Protein AF-A0A3G1KSY3-F1 (afdb_monomer_lite)

Organism: Formimonas warabiya (NCBI:txid1761012)

Sequence (122 aa):
MEKAGEMERLVAKQLREIVPDLLLLNLWELWEEQHSKDVNINPQTFKLFGILGQPRSQIVLHSVGEKTIKHSFQTAMTPCTATIAIYDLDSLCAIMLSESQAESILEHYSKERGNITWIRDI

pLDDT: mean 74.88, std 17.6, range [30.89, 95.81]

Structure (mmCIF, N/CA/C/O backbone):
data_AF-A0A3G1KSY3-F1
#
_entry.id   AF-A0A3G1KSY3-F1
#
loop_
_atom_site.group_PDB
_atom_site.id
_atom_site.type_symbol
_atom_site.label_atom_id
_atom_site.label_alt_id
_atom_site.label_comp_id
_atom_site.label_asym_id
_atom_site.label_entity_id
_atom_site.label_seq_id
_atom_site.pdbx_PDB_ins_code
_atom_site.Cartn_x
_atom_site.Cartn_y
_atom_site.Cartn_z
_atom_site.occupancy
_atom_site.B_iso_or_equiv
_atom_site.auth_seq_id
_atom_site.auth_comp_id
_atom_site.auth_asym_id
_atom_site.auth_atom_id
_atom_site.pdbx_PDB_model_num
ATOM 1 N N . MET A 1 1 ? 22.583 20.618 -9.316 1.00 32.75 1 MET A N 1
ATOM 2 C CA . MET A 1 1 ? 21.480 19.917 -8.633 1.00 32.75 1 MET A CA 1
ATOM 3 C C . MET A 1 1 ? 20.638 19.298 -9.722 1.00 32.75 1 MET A C 1
ATOM 5 O O . MET A 1 1 ? 19.939 20.031 -10.413 1.00 32.75 1 MET A O 1
ATOM 9 N N . GLU A 1 2 ? 20.810 18.003 -9.968 1.00 30.89 2 GLU A N 1
ATOM 10 C CA . GLU A 1 2 ? 19.893 17.270 -10.838 1.00 30.89 2 GLU A CA 1
ATOM 11 C C . GLU A 1 2 ? 18.512 17.336 -10.190 1.00 30.89 2 GLU A C 1
ATOM 13 O O . GLU A 1 2 ? 18.359 17.045 -9.004 1.00 30.89 2 GLU A O 1
ATOM 18 N N . LYS A 1 3 ? 17.523 17.829 -10.938 1.00 34.97 3 LYS A N 1
ATOM 19 C CA . LYS A 1 3 ? 16.130 17.684 -10.537 1.00 34.97 3 LYS A CA 1
ATOM 20 C C . LYS A 1 3 ? 15.875 16.181 -10.516 1.00 34.97 3 LYS A C 1
ATOM 22 O O . LYS A 1 3 ? 15.980 15.562 -11.573 1.00 34.97 3 LYS A O 1
ATOM 27 N N . ALA A 1 4 ? 15.601 15.614 -9.341 1.00 41.44 4 ALA A N 1
ATOM 28 C CA . ALA A 1 4 ? 14.988 14.296 -9.255 1.00 41.44 4 ALA A CA 1
ATOM 29 C C . ALA A 1 4 ? 13.810 14.310 -10.237 1.00 41.44 4 ALA A C 1
ATOM 31 O O . ALA A 1 4 ? 12.981 15.222 -10.166 1.00 41.44 4 ALA A O 1
ATOM 32 N N . GLY A 1 5 ? 13.833 13.426 -11.237 1.00 46.69 5 GLY A N 1
ATOM 33 C CA . GLY A 1 5 ? 12.763 13.357 -12.226 1.00 46.69 5 GLY A CA 1
ATOM 34 C C . GLY A 1 5 ? 11.438 13.248 -11.482 1.00 46.69 5 GLY A C 1
ATOM 35 O O . GLY A 1 5 ? 11.332 12.442 -10.561 1.00 46.69 5 GLY A O 1
ATOM 36 N N . GLU A 1 6 ? 10.470 14.108 -11.804 1.00 54.72 6 GLU A N 1
ATOM 37 C CA . GLU A 1 6 ? 9.133 14.016 -11.219 1.00 54.72 6 GLU A CA 1
ATOM 38 C C . GLU A 1 6 ? 8.550 12.655 -11.607 1.00 54.72 6 GLU A C 1
ATOM 40 O O . GLU A 1 6 ? 8.146 12.438 -12.748 1.00 54.72 6 GLU A O 1
ATOM 45 N N . MET A 1 7 ? 8.582 11.720 -10.663 1.00 62.97 7 MET A N 1
ATOM 46 C CA . MET A 1 7 ? 8.029 10.386 -10.816 1.00 62.97 7 MET A CA 1
ATOM 47 C C . MET A 1 7 ? 6.511 10.514 -10.745 1.00 62.97 7 MET A C 1
ATOM 49 O O . MET A 1 7 ? 5.958 10.937 -9.727 1.00 62.97 7 MET A O 1
ATOM 53 N N . GLU A 1 8 ? 5.828 10.225 -11.850 1.00 69.88 8 GLU A N 1
ATOM 54 C CA . GLU A 1 8 ? 4.373 10.356 -11.907 1.00 69.88 8 GLU A CA 1
ATOM 55 C C . GLU A 1 8 ? 3.749 9.305 -10.972 1.00 69.88 8 GLU A C 1
ATOM 57 O O . GLU A 1 8 ? 4.037 8.115 -11.090 1.00 69.88 8 GLU A O 1
ATOM 62 N N . ARG A 1 9 ? 2.931 9.737 -10.002 1.00 74.12 9 ARG A N 1
ATOM 63 C CA . ARG A 1 9 ? 2.238 8.840 -9.063 1.00 74.12 9 ARG A CA 1
ATOM 64 C C . ARG A 1 9 ? 0.825 8.568 -9.552 1.00 74.12 9 ARG A C 1
ATOM 66 O O . ARG A 1 9 ? 0.048 9.496 -9.781 1.00 74.12 9 ARG A O 1
ATOM 73 N N . LEU A 1 10 ? 0.487 7.292 -9.681 1.00 76.81 10 LEU A N 1
ATOM 74 C CA . LEU A 1 10 ? -0.818 6.832 -10.132 1.00 76.81 10 LEU A CA 1
ATOM 75 C C . LEU A 1 10 ? -1.486 5.950 -9.080 1.00 76.81 10 LEU A C 1
ATOM 77 O O . LEU A 1 10 ? -0.880 5.034 -8.530 1.00 76.81 10 LEU A O 1
ATOM 81 N N . VAL A 1 11 ? -2.774 6.201 -8.850 1.00 77.56 11 VAL A N 1
ATOM 82 C CA . VAL A 1 11 ? -3.624 5.430 -7.937 1.00 77.56 11 VAL A CA 1
ATOM 83 C C . VAL A 1 11 ? -4.717 4.738 -8.742 1.00 77.56 11 VAL A C 1
ATOM 85 O O . VAL A 1 11 ? -5.450 5.392 -9.487 1.00 77.56 11 VAL A O 1
ATOM 88 N N . ALA A 1 12 ? -4.867 3.421 -8.581 1.00 75.75 12 ALA A N 1
ATOM 89 C CA . ALA A 1 12 ? -5.986 2.701 -9.185 1.00 75.75 12 ALA A CA 1
ATOM 90 C C . ALA A 1 12 ? -7.325 3.258 -8.669 1.00 75.75 12 ALA A C 1
ATOM 92 O O . ALA A 1 12 ? -7.540 3.355 -7.462 1.00 75.75 12 ALA A O 1
ATOM 93 N N . LYS A 1 13 ? -8.262 3.591 -9.564 1.00 71.62 13 LYS A N 1
ATOM 94 C CA . LYS A 1 13 ? -9.545 4.210 -9.183 1.00 71.62 13 LYS A CA 1
ATOM 95 C C . LYS A 1 13 ? -10.308 3.395 -8.130 1.00 71.62 13 LYS A C 1
ATOM 97 O O . LYS A 1 13 ? -10.848 3.976 -7.194 1.00 71.62 13 LYS A O 1
ATOM 102 N N . GLN A 1 14 ? -10.294 2.064 -8.242 1.00 72.62 14 GLN A N 1
ATOM 103 C CA . GLN A 1 14 ? -10.968 1.178 -7.288 1.00 72.62 14 GLN A CA 1
ATOM 104 C C . GLN A 1 14 ? -10.372 1.258 -5.873 1.00 72.62 14 GLN A C 1
ATOM 106 O O . GLN A 1 14 ? -11.076 0.985 -4.907 1.00 72.62 14 GLN A O 1
ATOM 111 N N . LEU A 1 15 ? -9.098 1.648 -5.718 1.00 76.19 15 LEU A N 1
ATOM 112 C CA . LEU A 1 15 ? -8.506 1.836 -4.389 1.00 76.19 15 LEU A CA 1
ATOM 113 C C . LEU A 1 15 ? -9.171 2.976 -3.635 1.00 76.19 15 LEU A C 1
ATOM 115 O O . LEU A 1 15 ? -9.451 2.813 -2.455 1.00 76.19 15 LEU A O 1
ATOM 119 N N . ARG A 1 16 ? -9.453 4.098 -4.306 1.00 76.19 16 ARG A N 1
ATOM 120 C CA . ARG A 1 16 ? -10.064 5.273 -3.664 1.00 76.19 16 ARG A CA 1
ATOM 121 C C . ARG A 1 16 ? -11.491 5.015 -3.172 1.00 76.19 16 ARG A C 1
ATOM 123 O O . ARG A 1 16 ? -11.992 5.744 -2.326 1.00 76.19 16 ARG A O 1
ATOM 130 N N . GLU A 1 17 ? -12.143 3.965 -3.667 1.00 80.00 17 GLU A N 1
ATOM 131 C CA . GLU A 1 17 ? -13.468 3.544 -3.194 1.00 80.00 17 GLU A CA 1
ATOM 132 C C . GLU A 1 17 ? -13.401 2.714 -1.898 1.00 80.00 17 GLU A C 1
ATOM 134 O O . GLU A 1 17 ? -14.402 2.585 -1.196 1.00 80.00 17 GLU A O 1
ATOM 139 N N . ILE A 1 18 ? -12.233 2.149 -1.570 1.00 82.12 18 ILE A N 1
ATOM 140 C CA . ILE A 1 18 ? -12.066 1.151 -0.498 1.00 82.12 18 ILE A CA 1
ATOM 141 C C . ILE A 1 18 ? -11.108 1.644 0.594 1.00 82.12 18 ILE A C 1
ATOM 143 O O . ILE A 1 18 ? -11.250 1.293 1.767 1.00 82.12 18 ILE A O 1
ATOM 147 N N . VAL A 1 19 ? -10.121 2.450 0.213 1.00 85.94 19 VAL A N 1
ATOM 148 C CA . VAL A 1 19 ? -9.016 2.900 1.054 1.00 85.94 19 VAL A CA 1
ATOM 149 C C . VAL A 1 19 ? -9.085 4.424 1.150 1.00 85.94 19 VAL A C 1
ATOM 151 O O . VAL A 1 19 ? -9.051 5.090 0.117 1.00 85.94 19 VAL A O 1
ATOM 154 N N . PRO A 1 20 ? -9.169 4.995 2.365 1.00 87.19 20 PRO A N 1
ATOM 155 C CA . PRO A 1 20 ? -9.190 6.443 2.539 1.00 87.19 20 PRO A CA 1
ATOM 156 C C . PRO A 1 20 ? -7.941 7.113 1.956 1.00 87.19 20 PRO A C 1
ATOM 158 O O . PRO A 1 20 ? -6.833 6.613 2.150 1.00 87.19 20 PRO A O 1
ATOM 161 N N . ASP A 1 21 ? -8.104 8.287 1.341 1.00 85.88 21 ASP A N 1
ATOM 162 C CA . ASP A 1 21 ? -7.007 9.030 0.698 1.00 85.88 21 ASP A CA 1
ATOM 163 C C . ASP A 1 21 ? -5.820 9.278 1.641 1.00 85.88 21 ASP A C 1
ATOM 165 O O . ASP A 1 21 ? -4.669 9.089 1.259 1.00 85.88 21 ASP A O 1
ATOM 169 N N . LEU A 1 22 ? -6.085 9.613 2.909 1.00 87.94 22 LEU A N 1
ATOM 170 C CA . LEU A 1 22 ? -5.027 9.805 3.908 1.00 87.94 22 LEU A CA 1
ATOM 171 C C . LEU A 1 22 ? -4.208 8.528 4.145 1.00 87.94 22 LEU A C 1
ATOM 173 O O . LEU A 1 22 ? -3.005 8.587 4.378 1.00 87.94 22 LEU A O 1
ATOM 177 N N . LEU A 1 23 ? -4.854 7.363 4.100 1.00 89.50 23 LEU A N 1
ATOM 178 C CA . LEU A 1 23 ? -4.156 6.095 4.255 1.00 89.50 23 LEU A CA 1
ATOM 179 C C . LEU A 1 23 ? -3.344 5.777 3.000 1.00 89.50 23 LEU A C 1
ATOM 181 O O . LEU A 1 23 ? -2.211 5.343 3.144 1.00 89.50 23 LEU A O 1
ATOM 185 N N . LEU A 1 24 ? -3.866 6.055 1.800 1.00 88.88 24 LEU A N 1
ATOM 186 C CA . LEU A 1 24 ? -3.100 5.942 0.552 1.00 88.88 24 LEU A CA 1
ATOM 187 C C . LEU A 1 24 ? -1.851 6.837 0.567 1.00 88.88 24 LEU A C 1
ATOM 189 O O . LEU A 1 24 ? -0.777 6.370 0.199 1.00 88.88 24 LEU A O 1
ATOM 193 N N . LEU A 1 25 ? -1.966 8.071 1.068 1.00 88.75 25 LEU A N 1
ATOM 194 C CA . LEU A 1 25 ? -0.829 8.976 1.252 1.00 88.75 25 LEU A CA 1
ATOM 195 C C . LEU A 1 25 ? 0.214 8.397 2.220 1.00 88.75 25 LEU A C 1
ATOM 197 O O . LEU A 1 25 ? 1.394 8.353 1.889 1.00 88.75 25 LEU A O 1
ATOM 201 N N . ASN A 1 26 ? -0.213 7.864 3.370 1.00 91.12 26 ASN A N 1
ATOM 202 C CA . ASN A 1 26 ? 0.710 7.219 4.311 1.00 91.12 26 ASN A CA 1
ATOM 203 C C . ASN A 1 26 ? 1.436 6.017 3.678 1.00 91.12 26 ASN A C 1
ATOM 205 O O . ASN A 1 26 ? 2.604 5.779 3.965 1.00 91.12 26 ASN A O 1
ATOM 209 N N . LEU A 1 27 ? 0.761 5.229 2.830 1.00 91.88 27 LEU A N 1
ATOM 210 C CA . LEU A 1 27 ? 1.403 4.107 2.132 1.00 91.88 27 LEU A CA 1
ATOM 211 C C . LEU A 1 27 ? 2.460 4.587 1.133 1.00 91.88 27 LEU A C 1
ATOM 213 O O . LEU A 1 27 ? 3.496 3.936 1.005 1.00 91.88 27 LEU A O 1
ATOM 217 N N . TRP A 1 28 ? 2.220 5.721 0.468 1.00 89.50 28 TRP A N 1
ATOM 218 C CA . TRP A 1 28 ? 3.213 6.359 -0.392 1.00 89.50 28 TRP A CA 1
ATOM 219 C C . TRP A 1 28 ? 4.461 6.764 0.385 1.00 89.50 28 TRP A C 1
ATOM 221 O O . TRP A 1 28 ? 5.561 6.384 -0.002 1.00 89.50 28 TRP A O 1
ATOM 231 N N . GLU A 1 29 ? 4.291 7.464 1.504 1.00 90.25 29 GLU A N 1
ATOM 232 C CA . GLU A 1 29 ? 5.410 7.891 2.351 1.00 90.25 29 GLU A CA 1
ATOM 233 C C . GLU A 1 29 ? 6.236 6.691 2.841 1.00 90.25 29 GLU A C 1
ATOM 235 O O . GLU A 1 29 ? 7.464 6.689 2.738 1.00 90.25 29 GLU A O 1
ATOM 240 N N . LEU A 1 30 ? 5.570 5.619 3.291 1.00 91.44 30 LEU A N 1
ATOM 241 C CA . LEU A 1 30 ? 6.247 4.387 3.703 1.00 91.44 30 LEU A CA 1
ATOM 242 C C . LEU A 1 30 ? 7.031 3.730 2.562 1.00 91.44 30 LEU A C 1
ATOM 244 O O . LEU A 1 30 ? 8.121 3.206 2.792 1.00 91.44 30 LEU A O 1
ATOM 248 N N . TRP A 1 31 ? 6.487 3.731 1.344 1.00 89.94 31 TRP A N 1
ATOM 249 C CA . TRP A 1 31 ? 7.185 3.213 0.170 1.00 89.94 31 TRP A CA 1
ATOM 250 C C . TRP A 1 31 ? 8.437 4.038 -0.146 1.00 89.94 31 TRP A C 1
ATOM 252 O O . TRP A 1 31 ? 9.514 3.457 -0.292 1.00 89.94 31 TRP A O 1
ATOM 262 N N . GLU A 1 32 ? 8.336 5.370 -0.160 1.00 85.94 32 GLU A N 1
ATOM 263 C CA . GLU A 1 32 ? 9.464 6.277 -0.431 1.00 85.94 32 GLU A CA 1
ATOM 264 C C . GLU A 1 32 ? 10.587 6.138 0.603 1.00 85.94 32 GLU A C 1
ATOM 266 O O . GLU A 1 32 ? 11.772 6.094 0.255 1.00 85.94 32 GLU A O 1
ATOM 271 N N . GLU A 1 33 ? 10.236 5.997 1.882 1.00 86.62 33 GLU A N 1
ATOM 272 C CA . GLU A 1 33 ? 11.202 5.776 2.962 1.00 86.62 33 GLU A CA 1
ATOM 273 C C . GLU A 1 33 ? 12.013 4.483 2.808 1.00 86.62 33 GLU A C 1
ATOM 275 O O . GLU A 1 33 ? 13.131 4.400 3.323 1.00 86.62 33 GLU A O 1
ATOM 280 N N . GLN A 1 34 ? 11.451 3.447 2.178 1.00 84.50 34 GLN A N 1
ATOM 281 C CA . GLN A 1 34 ? 12.165 2.188 1.936 1.00 84.50 34 GLN A CA 1
ATOM 282 C C . GLN A 1 34 ? 12.869 2.186 0.581 1.00 84.50 34 GLN A C 1
ATOM 284 O O . GLN A 1 34 ? 13.990 1.691 0.484 1.00 84.50 34 GLN A O 1
ATOM 289 N N . HIS A 1 35 ? 12.255 2.783 -0.439 1.00 74.56 35 HIS A N 1
ATOM 290 C CA . HIS A 1 35 ? 12.837 2.920 -1.768 1.00 74.56 35 HIS A CA 1
ATOM 291 C C . HIS A 1 35 ? 14.126 3.764 -1.736 1.00 74.56 35 HIS A C 1
ATOM 293 O O . HIS A 1 35 ? 15.142 3.366 -2.298 1.00 74.56 35 HIS A O 1
ATOM 299 N N . SER A 1 36 ? 14.146 4.852 -0.956 1.00 68.25 36 SER A N 1
ATOM 300 C CA . SER A 1 36 ? 15.332 5.703 -0.746 1.00 68.25 36 SER A CA 1
ATOM 301 C C . SER A 1 36 ? 16.495 5.032 0.003 1.00 68.25 36 SER A C 1
ATOM 303 O O . SER A 1 36 ? 17.595 5.580 0.037 1.00 68.25 36 SER A O 1
ATOM 305 N N . LYS A 1 37 ? 16.287 3.850 0.600 1.00 69.50 37 LYS A N 1
ATOM 306 C CA . LYS A 1 37 ? 17.320 3.071 1.313 1.00 69.50 37 LYS A CA 1
ATOM 307 C C . LYS A 1 37 ? 17.985 2.012 0.420 1.00 69.50 37 LYS A C 1
ATOM 309 O O . LYS A 1 37 ? 18.442 0.993 0.935 1.00 69.50 37 LYS A O 1
ATOM 314 N N . ASP A 1 38 ? 18.004 2.237 -0.896 1.00 59.97 38 ASP A N 1
ATOM 315 C CA . ASP A 1 38 ? 18.533 1.329 -1.931 1.00 59.97 38 ASP A CA 1
ATOM 316 C C . ASP A 1 38 ? 17.859 -0.054 -1.969 1.00 59.97 38 ASP A C 1
ATOM 318 O O . ASP A 1 38 ? 18.428 -1.048 -2.434 1.00 59.97 38 ASP A O 1
ATOM 322 N N . VAL A 1 39 ? 16.617 -0.150 -1.490 1.00 62.53 39 VAL A N 1
ATOM 323 C CA . VAL A 1 39 ? 15.856 -1.396 -1.555 1.00 62.53 39 VAL A CA 1
ATOM 324 C C . VAL A 1 39 ? 15.097 -1.445 -2.877 1.00 62.53 39 VAL A C 1
ATOM 326 O O . VAL A 1 39 ? 13.954 -1.004 -2.971 1.00 62.53 39 VAL A O 1
ATOM 329 N N . ASN A 1 40 ? 15.739 -2.008 -3.904 1.00 69.94 40 ASN A N 1
ATOM 330 C CA . ASN A 1 40 ? 15.177 -2.138 -5.253 1.00 69.94 40 ASN A CA 1
ATOM 331 C C . ASN A 1 40 ? 14.166 -3.299 -5.358 1.00 69.94 40 ASN A C 1
ATOM 333 O O . ASN A 1 40 ? 14.283 -4.195 -6.194 1.00 69.94 40 ASN A O 1
ATOM 337 N N . ILE A 1 41 ? 13.223 -3.345 -4.416 1.00 77.81 41 ILE A N 1
ATOM 338 C CA . ILE A 1 41 ? 12.203 -4.386 -4.328 1.00 77.81 41 ILE A CA 1
ATOM 339 C C . ILE A 1 41 ? 10.927 -3.858 -4.944 1.00 77.81 41 ILE A C 1
ATOM 341 O O . ILE A 1 41 ? 10.364 -2.864 -4.488 1.00 77.81 41 ILE A O 1
ATOM 345 N N . ASN A 1 42 ? 10.491 -4.563 -5.976 1.00 80.12 42 ASN A N 1
ATOM 346 C CA . ASN A 1 42 ? 9.375 -4.186 -6.809 1.00 80.12 42 ASN A CA 1
ATOM 347 C C . ASN A 1 42 ? 8.569 -5.449 -7.174 1.00 80.12 42 ASN A C 1
ATOM 349 O O . ASN A 1 42 ? 9.149 -6.364 -7.764 1.00 80.12 42 ASN A O 1
ATOM 353 N N . PRO A 1 43 ? 7.273 -5.532 -6.828 1.00 84.56 43 PRO A N 1
ATOM 354 C CA . PRO A 1 43 ? 6.522 -4.554 -6.042 1.00 84.56 43 PRO A CA 1
ATOM 355 C C . PRO A 1 43 ? 6.874 -4.592 -4.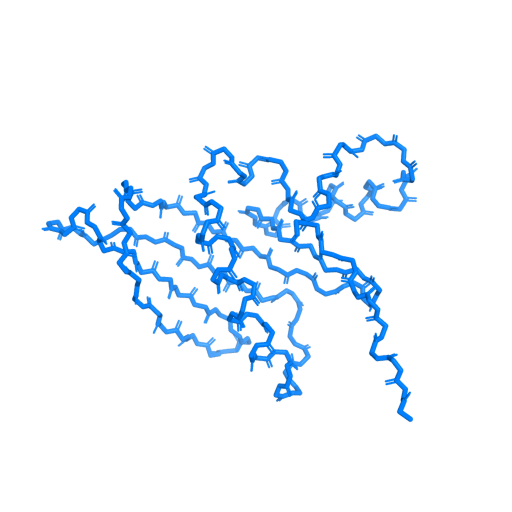548 1.00 84.56 43 PRO A C 1
ATOM 357 O O . PRO A 1 43 ? 7.299 -5.614 -4.009 1.00 84.56 43 PRO A O 1
ATOM 360 N N . GLN A 1 44 ? 6.607 -3.490 -3.847 1.00 89.00 44 GLN A N 1
ATOM 361 C CA . GLN A 1 44 ? 6.446 -3.527 -2.390 1.00 89.00 44 GLN A CA 1
ATOM 362 C C . GLN A 1 44 ? 4.967 -3.722 -2.060 1.00 89.00 44 GLN A C 1
ATOM 364 O O . GLN A 1 44 ? 4.107 -3.097 -2.683 1.00 89.00 44 GLN A O 1
ATOM 369 N N . THR A 1 45 ? 4.649 -4.571 -1.081 1.00 90.62 45 THR A N 1
ATOM 370 C CA . THR A 1 45 ? 3.252 -4.916 -0.772 1.00 90.62 45 THR A CA 1
ATOM 371 C C . THR A 1 45 ? 2.850 -4.527 0.645 1.00 90.62 45 THR A C 1
ATOM 373 O O . THR A 1 45 ? 3.653 -4.535 1.573 1.00 90.62 45 THR A O 1
ATOM 376 N N . PHE A 1 46 ? 1.579 -4.181 0.818 1.00 93.12 46 PHE A N 1
ATOM 377 C CA . PHE A 1 46 ? 0.990 -3.688 2.053 1.00 93.12 46 PHE A CA 1
ATOM 378 C C . PHE A 1 46 ? -0.294 -4.460 2.343 1.00 93.12 46 PHE A C 1
ATOM 380 O O . PHE A 1 46 ? -1.212 -4.485 1.529 1.00 93.12 46 PHE A O 1
ATOM 387 N N . LYS A 1 47 ? -0.393 -5.081 3.516 1.00 93.00 47 LYS A N 1
ATOM 388 C CA . LYS A 1 47 ? -1.625 -5.725 3.992 1.00 93.00 47 LYS A CA 1
ATOM 389 C C . LYS A 1 47 ? -2.248 -4.878 5.086 1.00 93.00 47 LYS A C 1
ATOM 391 O O . LYS A 1 47 ? -1.631 -4.660 6.126 1.00 93.00 47 LYS A O 1
ATOM 396 N N . LEU A 1 48 ? -3.470 -4.426 4.850 1.00 93.25 48 LEU A N 1
ATOM 397 C CA . LEU A 1 48 ? -4.234 -3.552 5.731 1.00 93.25 48 LEU A CA 1
ATOM 398 C C . LEU A 1 48 ? -5.274 -4.367 6.494 1.00 93.25 48 LEU A C 1
ATOM 400 O O . LEU A 1 48 ? -5.961 -5.196 5.901 1.00 93.25 48 LEU A O 1
ATOM 404 N N . PHE A 1 49 ? -5.392 -4.140 7.801 1.00 92.25 49 PHE A N 1
ATOM 405 C CA . PHE A 1 49 ? -6.437 -4.733 8.634 1.00 92.25 49 PHE A CA 1
ATOM 406 C C . PHE A 1 49 ? -6.780 -3.861 9.842 1.00 92.25 49 PHE A C 1
ATOM 408 O O . PHE A 1 49 ? -5.921 -3.202 10.432 1.00 92.25 49 PHE A O 1
ATOM 415 N N . GLY A 1 50 ? -8.050 -3.908 10.242 1.00 89.56 50 GLY A N 1
ATOM 416 C CA . GLY A 1 50 ? -8.506 -3.371 11.521 1.00 89.56 50 GLY A CA 1
ATOM 417 C C . GLY A 1 50 ? -8.155 -4.280 12.699 1.00 89.56 50 GLY A C 1
ATOM 418 O O . GLY A 1 50 ? -8.010 -5.494 12.550 1.00 89.56 50 GLY A O 1
ATOM 419 N N . ILE A 1 51 ? -8.054 -3.699 13.894 1.00 87.00 51 ILE A N 1
ATOM 420 C CA . ILE A 1 51 ? -7.895 -4.461 15.140 1.00 87.00 51 ILE A CA 1
ATOM 421 C C . ILE A 1 51 ? -9.272 -4.710 15.764 1.00 87.00 51 ILE A C 1
ATOM 423 O O . ILE A 1 51 ? -10.042 -3.776 16.000 1.00 87.00 51 ILE A O 1
ATOM 427 N N . LEU A 1 52 ? -9.570 -5.972 16.086 1.00 84.75 52 LEU A N 1
ATOM 428 C CA . LEU A 1 52 ? -10.803 -6.342 16.780 1.00 84.75 52 LEU A CA 1
ATOM 429 C C . LEU A 1 52 ? -10.919 -5.580 18.113 1.00 84.75 52 LEU A C 1
ATOM 431 O O . LEU A 1 52 ? -9.991 -5.576 18.919 1.00 84.75 52 LEU A O 1
ATOM 435 N N . GLY A 1 53 ? -12.060 -4.930 18.344 1.00 86.31 53 GLY A N 1
ATOM 436 C CA . GLY A 1 53 ? -12.301 -4.145 19.559 1.00 86.31 53 GLY A CA 1
ATOM 437 C C . GLY A 1 53 ? -11.649 -2.756 19.575 1.00 86.31 53 GLY A C 1
ATOM 438 O O . GLY A 1 53 ? -11.855 -2.017 20.534 1.00 86.31 53 GLY A O 1
ATOM 439 N N . GLN A 1 54 ? -10.918 -2.360 18.525 1.00 88.75 54 GLN A N 1
ATOM 440 C CA . GLN A 1 54 ? -10.378 -1.005 18.371 1.00 88.75 54 GLN A CA 1
ATOM 441 C C . GLN A 1 54 ? -10.846 -0.395 17.040 1.00 88.75 54 GLN A C 1
ATOM 443 O O . GLN A 1 54 ? -10.130 -0.447 16.038 1.00 88.75 54 GLN A O 1
ATOM 448 N N . PRO A 1 55 ? -12.039 0.224 17.006 1.00 85.06 55 PRO A N 1
ATOM 449 C CA . PRO A 1 55 ? -12.690 0.654 15.765 1.00 85.06 55 PRO A CA 1
ATOM 450 C C . PRO A 1 55 ? -11.988 1.815 15.041 1.00 85.06 55 PRO A C 1
ATOM 452 O O . PRO A 1 55 ? -12.483 2.262 14.015 1.00 85.06 55 PRO A O 1
ATOM 455 N N . ARG A 1 56 ? -10.870 2.324 15.573 1.00 90.31 56 ARG A N 1
ATOM 456 C CA . ARG A 1 56 ? -10.071 3.420 15.000 1.00 90.31 56 ARG A CA 1
ATOM 457 C C . ARG A 1 56 ? -8.606 3.049 14.772 1.00 90.31 56 ARG A C 1
ATOM 459 O O . ARG A 1 56 ? -7.805 3.911 14.432 1.00 90.31 56 ARG A O 1
ATOM 466 N N . SER A 1 57 ? -8.253 1.778 14.951 1.00 91.94 57 SER A N 1
ATOM 467 C CA . SER A 1 57 ? -6.883 1.304 14.778 1.00 91.94 57 SER A CA 1
ATOM 468 C C . SER A 1 57 ? -6.747 0.552 13.460 1.00 91.94 57 SER A C 1
ATOM 470 O O . SER A 1 57 ? -7.358 -0.502 13.267 1.00 91.94 57 SER A O 1
ATOM 472 N N . GLN A 1 58 ? -5.910 1.085 12.577 1.00 93.94 58 GLN A N 1
ATOM 473 C CA . GLN A 1 58 ? -5.499 0.469 11.323 1.00 93.94 58 GLN A CA 1
ATOM 474 C C . GLN A 1 58 ? -4.087 -0.089 11.497 1.00 93.94 58 GLN A C 1
ATOM 476 O O . GLN A 1 58 ? -3.165 0.641 11.853 1.00 93.94 58 GLN A O 1
ATOM 481 N N . ILE A 1 59 ? -3.891 -1.372 11.220 1.00 95.38 59 ILE A N 1
ATOM 482 C CA . ILE A 1 59 ? -2.5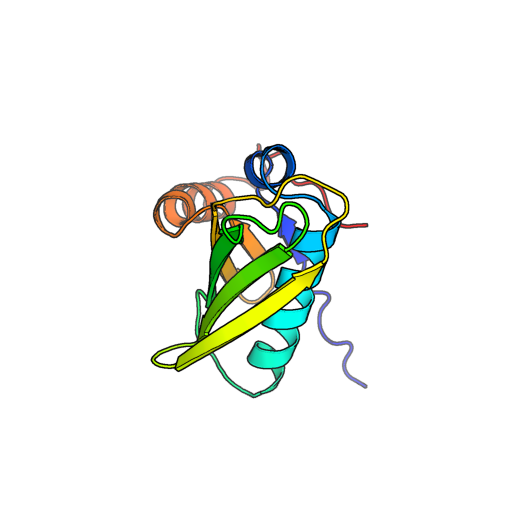55 -1.944 11.070 1.00 95.38 59 ILE A CA 1
ATOM 483 C C . ILE A 1 59 ? -2.250 -2.091 9.586 1.00 95.38 59 ILE A C 1
ATOM 485 O O . ILE A 1 59 ? -3.126 -2.433 8.785 1.00 95.38 59 ILE A O 1
ATOM 489 N N . VAL A 1 60 ? -0.992 -1.836 9.247 1.00 95.25 60 VAL A N 1
ATOM 490 C CA . VAL A 1 60 ? -0.418 -2.089 7.930 1.00 95.25 60 VAL A CA 1
ATOM 491 C C . VAL A 1 60 ? 0.808 -2.975 8.111 1.00 95.25 60 VAL A C 1
ATOM 493 O O . VAL A 1 60 ? 1.714 -2.640 8.873 1.00 95.25 60 VAL A O 1
ATOM 496 N N . LEU A 1 61 ? 0.837 -4.115 7.429 1.00 95.81 61 LEU A N 1
ATOM 497 C CA . LEU A 1 61 ? 2.039 -4.933 7.282 1.00 95.81 61 LEU A CA 1
ATOM 498 C C . LEU A 1 61 ? 2.655 -4.641 5.922 1.00 95.81 61 LEU A C 1
ATOM 500 O O . LEU A 1 61 ? 2.056 -4.969 4.902 1.00 95.81 61 LEU A O 1
ATOM 504 N N . HIS A 1 62 ? 3.827 -4.025 5.927 1.00 94.06 62 HIS A N 1
ATOM 505 C CA . HIS A 1 62 ? 4.603 -3.665 4.748 1.00 94.06 62 HIS A CA 1
ATOM 506 C C . HIS A 1 62 ? 5.665 -4.733 4.496 1.00 94.06 62 HIS A C 1
ATOM 508 O O . HIS A 1 62 ? 6.566 -4.925 5.312 1.00 94.06 62 HIS A O 1
ATOM 514 N N . SER A 1 63 ? 5.542 -5.461 3.392 1.00 91.12 63 SER A N 1
ATOM 515 C CA . SER A 1 63 ? 6.513 -6.462 2.965 1.00 91.12 63 SER A CA 1
ATOM 516 C C . SER A 1 63 ? 7.517 -5.843 1.996 1.00 91.12 63 SER A C 1
ATOM 518 O O . SER A 1 63 ? 7.159 -5.355 0.923 1.00 91.12 63 SER A O 1
ATOM 520 N N . VAL A 1 64 ? 8.784 -5.892 2.401 1.00 87.06 64 VAL A N 1
ATOM 521 C CA . VAL A 1 64 ? 9.952 -5.367 1.695 1.00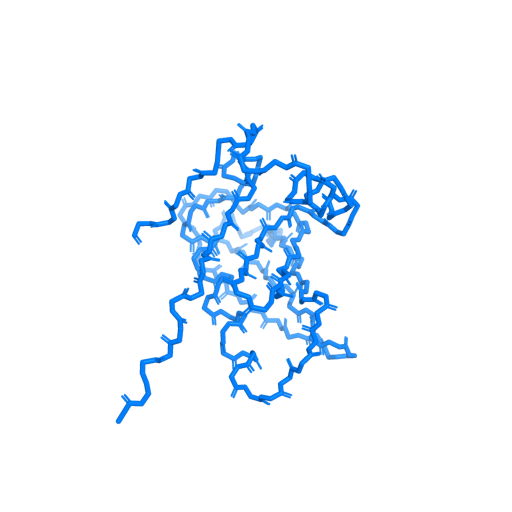 87.06 64 VAL A CA 1
ATOM 522 C C . VAL A 1 64 ? 10.948 -6.520 1.562 1.00 87.06 64 VAL A C 1
ATOM 524 O O . VAL A 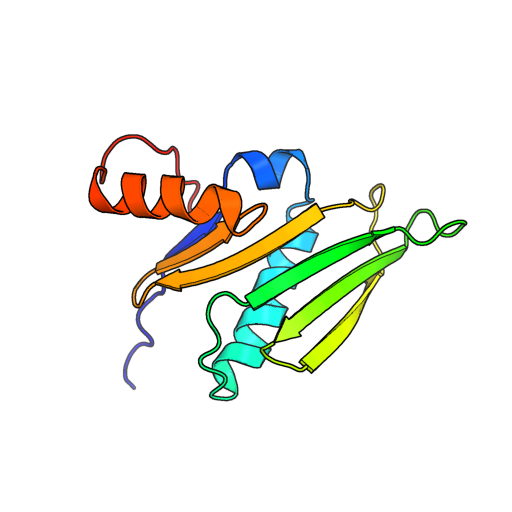1 64 ? 11.787 -6.762 2.435 1.00 87.06 64 VAL A O 1
ATOM 527 N N . GLY A 1 65 ? 10.797 -7.298 0.492 1.00 82.75 65 GLY A N 1
ATOM 528 C CA . GLY A 1 65 ? 11.550 -8.534 0.277 1.00 82.75 65 GLY A CA 1
ATOM 529 C C . GLY A 1 65 ? 11.151 -9.598 1.277 1.00 82.75 65 GLY A C 1
ATOM 530 O O . GLY A 1 65 ? 9.971 -9.859 1.480 1.00 82.75 65 GLY A O 1
ATOM 531 N N . GLU A 1 66 ? 12.140 -10.174 1.954 1.00 84.44 66 GLU A N 1
ATOM 532 C CA . GLU A 1 66 ? 11.907 -11.150 3.023 1.00 84.44 66 GLU A CA 1
ATOM 533 C C . GLU A 1 66 ? 11.505 -10.497 4.356 1.00 84.44 66 GLU A C 1
ATOM 535 O O . GLU A 1 66 ? 11.116 -11.183 5.303 1.00 84.44 66 GLU A O 1
ATOM 540 N N . LYS A 1 67 ? 11.589 -9.164 4.463 1.00 87.44 67 LYS A N 1
ATOM 541 C CA . LYS A 1 67 ? 11.250 -8.438 5.690 1.00 87.44 67 LYS A CA 1
ATOM 542 C C . LYS A 1 67 ? 9.790 -8.011 5.674 1.00 87.44 67 LYS A C 1
ATOM 544 O O . LYS A 1 67 ? 9.268 -7.558 4.662 1.00 87.44 67 LYS A O 1
ATOM 549 N N . THR A 1 68 ? 9.142 -8.102 6.832 1.00 92.81 68 THR A N 1
ATOM 550 C CA . THR A 1 68 ? 7.814 -7.523 7.061 1.00 92.81 68 THR A CA 1
ATOM 551 C C . THR A 1 68 ? 7.893 -6.523 8.205 1.00 92.81 68 THR A C 1
ATOM 553 O O . THR A 1 68 ? 8.312 -6.868 9.310 1.00 92.81 68 THR A O 1
ATOM 556 N N . ILE A 1 69 ? 7.485 -5.287 7.937 1.00 93.56 69 ILE A N 1
ATOM 557 C CA . ILE A 1 69 ? 7.466 -4.174 8.883 1.00 93.56 69 ILE A CA 1
ATOM 558 C C . ILE A 1 69 ? 6.010 -3.905 9.269 1.00 93.56 69 ILE A C 1
ATOM 560 O O . ILE A 1 69 ? 5.120 -3.883 8.422 1.00 93.56 69 ILE A O 1
ATOM 564 N N . LYS A 1 70 ? 5.742 -3.740 10.566 1.00 95.62 70 LYS A N 1
ATOM 565 C CA . LYS A 1 70 ? 4.397 -3.461 11.080 1.00 95.62 70 LYS A CA 1
ATOM 566 C C . LYS A 1 70 ? 4.258 -1.981 11.417 1.00 95.62 70 LYS A C 1
ATOM 568 O O . LYS A 1 70 ? 4.969 -1.481 12.282 1.00 95.62 70 LYS A O 1
ATOM 573 N N . HIS A 1 71 ? 3.259 -1.337 10.828 1.00 94.69 71 HIS A N 1
ATOM 574 C CA . HIS A 1 71 ? 2.866 0.039 11.109 1.00 94.69 71 HIS A CA 1
ATOM 575 C C . HIS A 1 71 ? 1.483 0.065 11.758 1.00 94.69 71 HIS A C 1
ATOM 577 O O . HIS A 1 71 ? 0.626 -0.770 11.463 1.00 94.69 71 HIS A O 1
ATOM 583 N N . SER A 1 72 ? 1.276 1.011 12.671 1.00 93.31 72 SER A N 1
ATOM 584 C CA . SER A 1 72 ? -0.003 1.209 13.354 1.00 93.31 72 SER A CA 1
ATOM 585 C C . SER A 1 72 ? -0.438 2.654 13.172 1.00 93.31 72 SER A C 1
ATOM 587 O O . SER A 1 72 ? 0.279 3.566 13.572 1.00 93.31 72 SER A O 1
ATOM 589 N N . PHE A 1 73 ? -1.615 2.847 12.594 1.00 90.75 73 PHE A N 1
ATOM 590 C CA . PHE A 1 73 ? -2.204 4.147 12.318 1.00 90.75 73 PHE A CA 1
ATOM 591 C C . PHE A 1 73 ? -3.506 4.305 13.096 1.00 90.75 73 PHE A C 1
ATOM 593 O O . PHE A 1 73 ? -4.274 3.354 13.266 1.00 90.75 73 PHE A O 1
ATOM 600 N N . GLN A 1 74 ? -3.766 5.527 13.551 1.00 90.56 74 GLN A N 1
ATOM 601 C CA . GLN A 1 74 ? -5.096 5.921 13.996 1.00 90.56 74 GLN A CA 1
ATOM 602 C C . GLN A 1 74 ? -5.870 6.450 12.790 1.00 90.56 74 GLN A C 1
ATOM 604 O O . GLN A 1 74 ? -5.341 7.234 12.007 1.00 90.56 74 GLN A O 1
ATOM 609 N N . THR A 1 75 ? -7.117 6.020 12.637 1.00 83.94 75 THR A N 1
ATOM 610 C CA . THR A 1 75 ? -8.002 6.450 11.553 1.00 83.94 75 THR A CA 1
ATOM 611 C C . THR A 1 75 ? -9.294 7.032 12.116 1.00 83.94 75 THR A C 1
ATOM 613 O O . THR A 1 75 ? -9.839 6.558 13.116 1.00 83.94 75 THR A O 1
ATOM 616 N N . ALA A 1 76 ? -9.785 8.094 11.476 1.00 82.50 76 ALA A N 1
ATOM 617 C CA . ALA A 1 76 ? -11.083 8.688 11.789 1.00 82.50 76 ALA A CA 1
ATOM 618 C C . ALA A 1 76 ? -12.256 7.864 11.225 1.00 82.50 76 ALA A C 1
ATOM 620 O O . ALA A 1 76 ? -13.396 8.047 11.652 1.00 82.50 76 ALA A O 1
ATOM 621 N N . MET A 1 77 ? -11.974 6.965 10.279 1.00 81.44 77 MET A N 1
ATOM 622 C CA . MET A 1 77 ? -12.948 6.129 9.579 1.00 81.44 77 MET A CA 1
ATOM 623 C C . MET A 1 77 ? -12.828 4.667 10.013 1.00 81.44 77 MET A C 1
ATOM 625 O O . MET A 1 77 ? -11.882 4.283 10.698 1.00 81.44 77 MET A O 1
ATOM 629 N N . THR A 1 78 ? -13.783 3.834 9.598 1.00 84.50 78 THR A N 1
ATOM 630 C CA . THR A 1 78 ? -13.690 2.384 9.791 1.00 84.50 78 THR A CA 1
ATOM 631 C C . THR A 1 78 ? -12.408 1.854 9.134 1.00 84.50 78 THR A C 1
ATOM 633 O O . THR A 1 78 ? -12.171 2.164 7.965 1.00 84.50 78 THR A O 1
ATOM 636 N N . PRO A 1 79 ? -11.576 1.072 9.849 1.00 89.31 79 PRO A N 1
ATOM 637 C CA . PRO A 1 79 ? -10.384 0.464 9.278 1.00 89.31 79 PRO A CA 1
ATOM 638 C C . PRO A 1 79 ? -10.732 -0.375 8.051 1.00 89.31 79 PRO A C 1
ATOM 640 O O . PRO A 1 79 ? -11.698 -1.143 8.072 1.00 89.31 79 PRO A O 1
ATOM 643 N N . CYS A 1 80 ? -9.938 -0.241 6.996 1.00 88.19 80 CYS A N 1
ATOM 644 C CA . CYS A 1 80 ? -10.124 -1.003 5.774 1.00 88.19 80 CYS A CA 1
ATOM 645 C C . CYS A 1 80 ? -9.266 -2.271 5.795 1.00 88.19 80 CYS A C 1
ATOM 647 O O . CYS A 1 80 ? -8.155 -2.304 6.343 1.00 88.19 80 CYS A O 1
ATOM 649 N N . THR A 1 81 ? -9.782 -3.310 5.142 1.00 88.69 81 THR A N 1
ATOM 650 C CA . THR A 1 81 ? -9.046 -4.546 4.883 1.00 88.69 81 THR A CA 1
ATOM 651 C C . THR A 1 81 ? -8.787 -4.644 3.392 1.00 88.69 81 THR A C 1
ATOM 653 O O . THR A 1 81 ? -9.722 -4.765 2.605 1.00 88.69 81 THR A O 1
ATOM 656 N N . ALA A 1 82 ? -7.518 -4.582 3.008 1.00 87.31 82 ALA A N 1
ATOM 657 C CA . ALA A 1 82 ? -7.086 -4.680 1.622 1.00 87.31 82 ALA A CA 1
ATOM 658 C C . ALA A 1 82 ? -5.658 -5.228 1.569 1.00 87.31 82 ALA A C 1
ATOM 660 O O . ALA A 1 82 ? -4.902 -5.128 2.535 1.00 87.31 82 ALA A O 1
ATOM 661 N N . THR A 1 83 ? -5.287 -5.810 0.436 1.00 89.44 83 THR A N 1
ATOM 662 C CA . THR A 1 83 ? -3.876 -5.965 0.071 1.00 89.44 83 THR A CA 1
ATOM 663 C C . THR A 1 83 ? -3.585 -4.909 -0.978 1.00 89.44 83 THR A C 1
ATOM 665 O O . THR A 1 83 ? -4.453 -4.596 -1.780 1.00 89.44 83 THR A O 1
ATOM 668 N N . ILE A 1 84 ? -2.415 -4.298 -0.931 1.00 89.12 84 ILE A N 1
ATOM 669 C CA . ILE A 1 84 ? -2.013 -3.241 -1.846 1.00 89.12 84 ILE A CA 1
ATOM 670 C C . ILE A 1 84 ? -0.599 -3.543 -2.319 1.00 89.12 84 ILE A C 1
ATOM 672 O O . ILE A 1 84 ? 0.212 -4.052 -1.552 1.00 89.12 84 ILE A O 1
ATOM 676 N N . ALA A 1 85 ? -0.307 -3.257 -3.576 1.00 88.25 85 ALA A N 1
ATOM 677 C CA . ALA A 1 85 ? 1.024 -3.335 -4.150 1.00 88.25 85 ALA A CA 1
ATOM 678 C C . ALA A 1 85 ? 1.379 -1.973 -4.750 1.00 88.25 85 ALA A C 1
ATOM 680 O O . ALA A 1 85 ? 0.533 -1.351 -5.394 1.00 88.25 85 ALA A O 1
ATOM 681 N N . ILE A 1 86 ? 2.609 -1.522 -4.519 1.00 87.38 86 ILE A N 1
ATOM 682 C CA . ILE A 1 86 ? 3.182 -0.339 -5.154 1.00 87.38 86 ILE A CA 1
ATOM 683 C C . ILE A 1 86 ? 4.292 -0.804 -6.087 1.00 87.38 86 ILE A C 1
ATOM 685 O O . ILE A 1 86 ? 5.237 -1.468 -5.650 1.00 87.38 86 ILE A O 1
ATOM 689 N N . TYR A 1 87 ? 4.132 -0.463 -7.361 1.00 83.69 87 TYR A N 1
ATOM 690 C CA . TYR A 1 87 ? 5.063 -0.777 -8.431 1.00 83.69 87 TYR A CA 1
ATOM 691 C C . TYR A 1 87 ? 5.877 0.445 -8.799 1.00 83.69 87 TYR A C 1
ATOM 693 O O . TYR A 1 87 ? 5.308 1.489 -9.113 1.00 83.69 87 TYR A O 1
ATOM 701 N N . ASP A 1 88 ? 7.189 0.270 -8.829 1.00 82.38 88 ASP A N 1
ATOM 702 C CA . ASP A 1 88 ? 8.107 1.209 -9.453 1.00 82.38 88 ASP A CA 1
ATOM 703 C C . ASP A 1 88 ? 8.304 0.833 -10.927 1.00 82.38 88 ASP A C 1
ATOM 705 O O . ASP A 1 88 ? 8.711 -0.281 -11.245 1.00 82.38 88 ASP A O 1
ATOM 709 N N . LEU A 1 89 ? 7.957 1.730 -11.837 1.00 76.56 89 LEU A N 1
ATOM 710 C CA . LEU A 1 89 ? 8.010 1.552 -13.285 1.00 76.56 89 LEU A CA 1
ATOM 711 C C . LEU A 1 89 ? 8.887 2.651 -13.906 1.00 76.56 89 LEU A C 1
ATOM 713 O O . LEU A 1 89 ? 8.450 3.356 -14.818 1.00 76.56 89 LEU A O 1
ATOM 717 N N . ASP A 1 90 ? 10.109 2.801 -13.385 1.00 70.19 90 ASP A N 1
ATOM 718 C CA . ASP A 1 90 ? 11.186 3.719 -13.795 1.00 70.19 90 ASP A CA 1
ATOM 719 C C . ASP A 1 90 ? 10.818 5.216 -13.749 1.00 70.19 90 ASP A C 1
ATOM 721 O O . ASP A 1 90 ? 11.382 5.996 -12.991 1.00 70.19 90 ASP A O 1
ATOM 725 N N . SER A 1 91 ? 9.896 5.653 -14.609 1.00 65.00 91 SER A N 1
ATOM 726 C CA . SER A 1 91 ? 9.385 7.033 -14.686 1.00 65.00 91 SER A CA 1
ATOM 727 C C . SER A 1 91 ? 7.987 7.184 -14.080 1.00 65.00 91 SER A C 1
ATOM 729 O O . SER A 1 91 ? 7.417 8.276 -14.083 1.00 65.00 91 SER A O 1
ATOM 731 N N . LEU A 1 92 ? 7.416 6.082 -13.597 1.00 67.56 92 LEU A N 1
ATOM 732 C CA . LEU A 1 92 ? 6.053 5.995 -13.106 1.00 67.56 92 LEU A CA 1
ATOM 733 C C . LEU A 1 92 ? 6.011 5.150 -11.835 1.00 67.56 92 LEU A C 1
ATOM 735 O O . LEU A 1 92 ? 6.594 4.078 -11.799 1.00 67.56 92 LEU A O 1
ATOM 739 N N . CYS A 1 93 ? 5.243 5.568 -10.833 1.00 75.38 93 CYS A N 1
ATOM 740 C CA . CYS A 1 93 ? 4.904 4.718 -9.698 1.00 75.38 93 CYS A CA 1
ATOM 741 C C . CYS A 1 93 ? 3.398 4.477 -9.628 1.00 75.38 93 CYS A C 1
ATOM 743 O O . CYS A 1 93 ? 2.614 5.420 -9.747 1.00 75.38 93 CYS A O 1
ATOM 745 N N . ALA A 1 94 ? 2.975 3.234 -9.400 1.00 75.12 94 ALA A N 1
ATOM 746 C CA . ALA A 1 94 ? 1.559 2.871 -9.378 1.00 75.12 94 ALA A CA 1
ATOM 747 C C . ALA A 1 94 ? 1.170 2.074 -8.124 1.00 75.12 94 ALA A C 1
ATOM 749 O O . ALA A 1 94 ? 1.735 1.012 -7.868 1.00 75.12 94 ALA A O 1
ATOM 750 N N . ILE A 1 95 ? 0.154 2.540 -7.387 1.00 77.88 95 ILE A N 1
ATOM 751 C CA . ILE A 1 95 ? -0.462 1.835 -6.248 1.00 77.88 95 ILE A CA 1
ATOM 752 C C . ILE A 1 95 ? -1.765 1.130 -6.674 1.00 77.88 95 ILE A C 1
ATOM 754 O O . ILE A 1 95 ? -2.614 1.724 -7.347 1.00 77.88 95 ILE A O 1
ATOM 758 N N . MET A 1 96 ? -1.938 -0.146 -6.299 1.00 76.38 96 MET A N 1
ATOM 759 C CA . MET A 1 96 ? -3.064 -1.003 -6.733 1.00 76.38 96 MET A CA 1
ATOM 760 C C . MET A 1 96 ? -3.474 -2.080 -5.706 1.00 76.38 96 MET A C 1
ATOM 762 O O . MET A 1 96 ? -2.694 -2.410 -4.824 1.00 76.38 96 MET A O 1
ATOM 766 N N . LEU A 1 97 ? -4.686 -2.656 -5.821 1.00 65.31 97 LEU A N 1
ATOM 767 C CA . LEU A 1 97 ? -5.303 -3.599 -4.853 1.00 65.31 97 LEU A CA 1
ATOM 768 C C . LEU A 1 97 ? -4.698 -5.026 -4.807 1.00 65.31 97 LEU A C 1
ATOM 770 O O . LEU A 1 97 ? -5.162 -5.846 -4.020 1.00 65.31 97 LEU A O 1
ATOM 774 N N . SER A 1 98 ? -3.736 -5.389 -5.665 1.00 68.88 98 SER A N 1
ATOM 775 C CA . SER A 1 98 ? -2.892 -6.608 -5.566 1.00 68.88 98 SER A CA 1
ATOM 776 C C . SER A 1 98 ? -2.060 -6.813 -6.841 1.00 68.88 98 SER A C 1
ATOM 778 O O . SER A 1 98 ? -2.323 -6.178 -7.861 1.00 68.88 98 SER A O 1
ATOM 780 N N . GLU A 1 99 ? -1.125 -7.772 -6.817 1.00 57.72 99 GLU A N 1
ATOM 781 C CA . GLU A 1 99 ? -0.384 -8.229 -8.006 1.00 57.72 99 GLU A CA 1
ATOM 782 C C . GLU A 1 99 ? -1.290 -8.753 -9.129 1.00 57.72 99 GLU A C 1
ATOM 784 O O . GLU A 1 99 ? -0.999 -8.541 -10.300 1.00 57.72 99 GLU A O 1
ATOM 789 N N . SER A 1 100 ? -2.444 -9.345 -8.797 1.00 57.16 100 SER A N 1
ATOM 790 C CA . SER A 1 100 ? -3.384 -9.876 -9.799 1.00 57.16 100 SER A CA 1
ATOM 791 C C . SER A 1 100 ? -4.005 -8.809 -10.712 1.00 57.16 100 SER A C 1
ATOM 793 O O . SER A 1 100 ? -4.544 -9.137 -11.764 1.00 57.16 100 SER A O 1
ATOM 795 N N . GLN A 1 101 ? -3.924 -7.528 -10.332 1.00 55.22 101 GLN A N 1
ATOM 796 C CA . GLN A 1 101 ? -4.387 -6.401 -11.150 1.00 55.22 101 GLN A CA 1
ATOM 797 C C . GLN A 1 101 ? -3.245 -5.675 -11.877 1.00 55.22 101 GLN A C 1
ATOM 799 O O . GLN A 1 101 ? -3.511 -4.802 -12.706 1.00 55.22 101 GLN A O 1
ATOM 804 N N . ALA A 1 102 ? -1.990 -6.053 -11.612 1.00 56.66 102 ALA A N 1
ATOM 805 C CA . ALA A 1 102 ? -0.818 -5.436 -12.220 1.00 56.66 102 ALA A CA 1
ATOM 806 C C . ALA A 1 102 ? -0.721 -5.738 -13.716 1.00 56.66 102 ALA A C 1
ATOM 808 O O . ALA A 1 102 ? -0.432 -4.830 -14.488 1.00 56.66 102 ALA A O 1
ATOM 809 N N . GLU A 1 103 ? -1.048 -6.962 -14.148 1.00 54.84 103 GLU A N 1
ATOM 810 C CA . GLU A 1 103 ? -1.041 -7.341 -15.570 1.00 54.84 103 GLU A CA 1
ATOM 811 C C . GLU A 1 103 ? -1.977 -6.457 -16.400 1.00 54.84 103 GLU A C 1
ATOM 813 O O . GLU A 1 103 ? -1.569 -5.931 -17.429 1.00 54.84 103 GLU A O 1
ATOM 818 N N . SER A 1 104 ? -3.194 -6.184 -15.917 1.00 55.81 104 SER A N 1
ATOM 819 C CA . SER A 1 104 ? -4.135 -5.295 -16.614 1.00 55.81 104 SER A CA 1
ATOM 820 C C . SER A 1 104 ? -3.631 -3.851 -16.706 1.00 55.81 104 SER A C 1
ATOM 822 O O . SER A 1 104 ? -3.961 -3.164 -17.673 1.00 55.81 104 SER A O 1
ATOM 824 N N . ILE A 1 105 ? -2.863 -3.382 -15.715 1.00 55.62 105 ILE A N 1
ATOM 825 C CA . ILE A 1 105 ? -2.288 -2.030 -15.667 1.00 55.62 105 ILE A CA 1
ATOM 826 C C . ILE A 1 105 ? -1.045 -1.931 -16.549 1.00 55.62 105 ILE A C 1
ATOM 828 O O . ILE A 1 105 ? -0.915 -0.954 -17.274 1.00 55.62 105 ILE A O 1
ATOM 832 N N . LEU A 1 106 ? -0.171 -2.938 -16.552 1.00 58.91 106 LEU A N 1
ATOM 833 C CA . LEU A 1 106 ? 0.973 -3.026 -17.463 1.00 58.91 106 LEU A CA 1
ATOM 834 C C . LEU A 1 106 ? 0.504 -3.174 -18.919 1.00 58.91 106 LEU A C 1
ATOM 836 O O . LEU A 1 106 ? 1.026 -2.516 -19.821 1.00 58.91 106 LEU A O 1
ATOM 840 N N . GLU A 1 107 ? -0.536 -3.977 -19.159 1.00 56.47 107 GLU A N 1
ATOM 841 C CA . GLU A 1 107 ? -1.175 -4.090 -20.468 1.00 56.47 107 GLU A CA 1
ATOM 842 C C . GLU A 1 107 ? -1.846 -2.785 -20.901 1.00 56.47 107 GLU A C 1
ATOM 844 O O . GLU A 1 107 ? -1.735 -2.414 -22.065 1.00 56.47 107 GLU A O 1
ATOM 849 N N . HIS A 1 108 ? -2.517 -2.059 -20.004 1.00 49.91 108 HIS A N 1
ATOM 850 C CA . HIS A 1 108 ? -3.098 -0.759 -20.349 1.00 49.91 108 HIS A CA 1
ATOM 851 C C . HIS A 1 108 ? -2.042 0.335 -20.494 1.00 49.91 108 HIS A C 1
ATOM 853 O O . HIS A 1 108 ? -2.131 1.114 -21.429 1.00 49.91 108 HIS A O 1
ATOM 859 N N . TYR A 1 109 ? -1.004 0.390 -19.662 1.00 50.62 109 TYR A N 1
ATOM 860 C CA . TYR A 1 109 ? 0.084 1.358 -19.822 1.00 50.62 109 TYR A CA 1
ATOM 861 C C . TYR A 1 109 ? 0.835 1.143 -21.145 1.00 50.62 109 TYR A C 1
ATOM 863 O O . TYR A 1 109 ? 1.168 2.105 -21.834 1.00 50.62 109 TYR A O 1
ATOM 871 N N . SER A 1 110 ? 1.026 -0.118 -21.554 1.00 52.47 110 SER A N 1
ATOM 872 C CA . SER A 1 110 ? 1.619 -0.452 -22.856 1.00 52.47 110 SER A CA 1
ATOM 873 C C . SER A 1 110 ? 0.677 -0.217 -24.047 1.00 52.47 1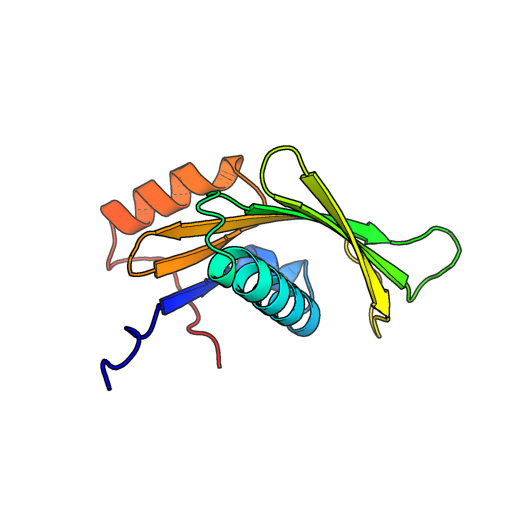10 SER A C 1
ATOM 875 O O . SER A 1 110 ? 1.162 0.088 -25.138 1.00 52.47 110 SER A O 1
ATOM 877 N N . LYS A 1 111 ? -0.650 -0.314 -23.866 1.00 46.62 111 LYS A N 1
ATOM 878 C CA . LYS A 1 111 ? -1.654 -0.097 -24.930 1.00 46.62 111 LYS A CA 1
ATOM 879 C C . LYS A 1 111 ? -2.163 1.348 -25.025 1.00 46.62 111 LYS A C 1
ATOM 881 O O . LYS A 1 111 ? -2.622 1.755 -26.089 1.00 46.62 111 LYS A O 1
ATOM 886 N N . GLU A 1 112 ? -2.100 2.131 -23.953 1.00 44.59 112 GLU A N 1
ATOM 887 C CA . GLU A 1 112 ? -2.900 3.341 -23.792 1.00 44.59 112 GLU A CA 1
ATOM 888 C C . GLU A 1 112 ? -2.177 4.476 -23.038 1.00 44.59 112 GLU A C 1
ATOM 890 O O . GLU A 1 112 ? -2.292 4.638 -21.826 1.00 44.59 112 GLU A O 1
ATOM 895 N N . ARG A 1 113 ? -1.693 5.459 -23.806 1.00 45.59 113 ARG A N 1
ATOM 896 C CA . ARG A 1 113 ? -1.951 6.885 -23.500 1.00 45.59 113 ARG A CA 1
ATOM 897 C C . ARG A 1 113 ? -3.464 7.230 -23.639 1.00 45.59 113 ARG A C 1
ATOM 899 O O . ARG A 1 113 ? -3.805 8.306 -24.114 1.00 45.59 113 ARG A O 1
ATOM 906 N N . GLY A 1 114 ? -4.367 6.292 -23.337 1.00 38.97 114 GLY A N 1
ATOM 907 C CA . GLY A 1 114 ? -5.669 6.130 -24.005 1.00 38.97 114 GLY A CA 1
ATOM 908 C C . GLY A 1 114 ? -6.917 6.121 -23.114 1.00 38.97 114 GLY A C 1
ATOM 909 O O . GLY A 1 114 ? -7.718 7.030 -23.260 1.00 38.97 114 GLY A O 1
ATOM 910 N N . ASN A 1 115 ? -7.146 5.155 -22.217 1.00 39.22 115 ASN A N 1
ATOM 911 C CA . ASN A 1 115 ? -8.440 4.999 -21.522 1.00 39.22 115 ASN A CA 1
ATOM 912 C C . ASN A 1 115 ? -8.342 4.368 -20.120 1.00 39.22 115 ASN A C 1
ATOM 914 O O . ASN A 1 115 ? -9.143 3.512 -19.740 1.00 39.22 115 ASN A O 1
ATOM 918 N N . ILE A 1 116 ? -7.465 4.890 -19.267 1.00 43.47 116 ILE A N 1
ATOM 919 C CA . ILE A 1 116 ? -7.748 4.890 -17.827 1.00 43.47 116 ILE A CA 1
ATOM 920 C C . ILE A 1 116 ? -7.847 6.345 -17.397 1.00 43.47 116 ILE A C 1
ATOM 922 O O . ILE A 1 116 ? -6.980 7.163 -17.702 1.00 43.47 116 ILE A O 1
ATOM 926 N N . THR A 1 117 ? -8.931 6.689 -16.701 1.00 42.91 117 THR A N 1
ATOM 927 C CA . THR A 1 117 ? -9.054 7.976 -16.015 1.00 42.91 117 THR A CA 1
ATOM 928 C C . THR A 1 117 ? -8.113 7.958 -14.815 1.00 42.91 117 THR A C 1
ATOM 930 O O . THR A 1 117 ? -8.512 7.680 -13.686 1.00 42.91 117 THR A O 1
ATOM 933 N N . TRP A 1 118 ? -6.834 8.177 -15.090 1.00 51.19 118 TRP A N 1
ATOM 934 C CA . TRP A 1 118 ? -5.807 8.416 -14.097 1.00 51.19 118 TRP A CA 1
ATOM 935 C C . TRP A 1 118 ? -6.102 9.747 -13.417 1.00 51.19 118 TRP A C 1
ATOM 937 O O . TRP A 1 118 ? -6.219 10.778 -14.081 1.00 51.19 118 TRP A O 1
ATOM 947 N N . ILE A 1 119 ? -6.248 9.733 -12.098 1.00 50.75 119 ILE A N 1
ATOM 948 C CA . ILE A 1 119 ? -6.282 10.971 -11.329 1.00 50.75 119 ILE A CA 1
ATOM 949 C C . ILE A 1 119 ? -4.840 11.215 -10.900 1.00 50.75 119 ILE A C 1
ATOM 951 O O . ILE A 1 119 ? -4.302 10.430 -10.123 1.00 50.75 119 ILE A O 1
ATOM 955 N N . ARG A 1 120 ? -4.208 12.262 -11.446 1.00 44.44 120 ARG A N 1
ATOM 956 C CA . ARG A 1 120 ? -2.947 12.778 -10.899 1.00 44.44 120 ARG A CA 1
ATOM 957 C C . ARG A 1 120 ? -3.182 13.126 -9.433 1.00 44.44 120 ARG A C 1
ATOM 959 O O . ARG A 1 120 ? -4.191 13.767 -9.128 1.00 44.44 120 ARG A O 1
ATOM 966 N N . ASP A 1 121 ? -2.305 12.672 -8.547 1.00 42.47 121 ASP A N 1
ATOM 967 C CA . ASP A 1 121 ? -2.366 13.114 -7.156 1.00 42.47 121 ASP A CA 1
ATOM 968 C C . ASP A 1 121 ? -2.104 14.626 -7.049 1.00 42.47 121 ASP A C 1
ATOM 970 O O . ASP A 1 121 ? -1.505 15.244 -7.935 1.00 42.47 121 ASP A O 1
ATOM 974 N N . ILE A 1 122 ? -2.689 15.182 -5.988 1.00 46.34 122 ILE A N 1
ATOM 975 C CA . ILE A 1 122 ? -2.823 16.602 -5.634 1.00 46.34 122 ILE A CA 1
ATOM 976 C C . ILE A 1 122 ? -1.493 17.154 -5.123 1.00 46.34 122 ILE A C 1
ATOM 978 O O . ILE A 1 122 ? -0.834 16.431 -4.343 1.00 46.34 122 ILE A O 1
#

Foldseek 3Di:
DPDPQPQFEWEDPVCVVFPPPVVVVVVVVVVCVVVVVVLPDFWWKWWWDDDVPQQQKIWIWIDRDPDTDIDIDGHPHGTGTFMWIWGDPPSYIYIDRDPVCVVVVVVCVVVDVPDDPTDGDD

Secondary structure (DSSP, 8-state):
-------EEEE-HHHHTTS-HHHHHHHHHHHHHHHTTT---SSEEEEEEEETTEEEEEEEEEEETTEEEEEEEE-SSP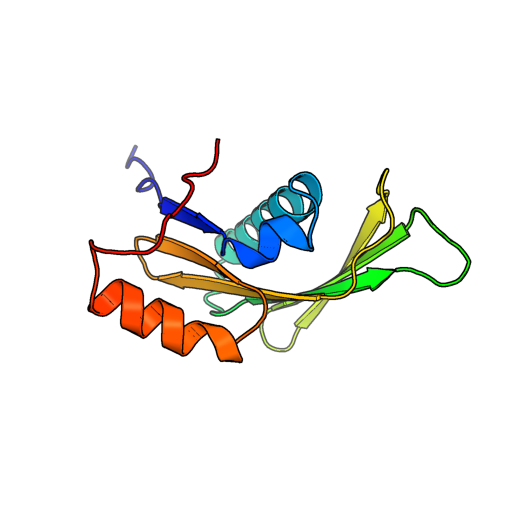PP-EEEEEEEETTEEEEES-GGGHHHHHHHHHH-SSS----B--

Radius of gyration: 14.85 Å; chains: 1; bounding box: 35×31×44 Å